Protein AF-A0A929DK02-F1 (afdb_monomer_lite)

Secondary structure (DSSP, 8-state):
-HHHHHHHHHHHHHHHHHH-GGG--HHHHHHHHHHHHIIIIII--SHHHHHHHHHHHHHHHHHH-GGG--HHHHHHHHHHHHHHHHHHHHHHHHHHHHHHTT-

pLDDT: mean 82.82, std 5.11, range [66.0, 90.38]

Foldseek 3Di:
DVLLVVLLVLLVVLLVCLVDVVCLALVNLLVSLVSQLCSLVPVDPDPLSVVSNVLSVVSNVCSVVVVNSHSVSSNVSSVSSNVSSVVVVVVVVVVVVVVVVVD

Radius of gyration: 14.78 Å; chains: 1; bounding box: 35×20×51 Å

Structure (mmCIF, N/CA/C/O backbone):
data_AF-A0A929DK02-F1
#
_entry.id   AF-A0A929DK02-F1
#
loop_
_atom_site.group_PDB
_atom_site.id
_atom_site.type_symbol
_atom_site.label_atom_id
_atom_site.label_alt_id
_atom_site.label_comp_id
_atom_site.label_asym_id
_atom_site.label_entity_id
_atom_site.label_seq_id
_atom_site.pdbx_PDB_ins_code
_atom_site.Cartn_x
_atom_site.Cartn_y
_atom_site.Cartn_z
_atom_site.occupancy
_atom_site.B_iso_or_equiv
_atom_site.auth_seq_id
_atom_site.auth_comp_id
_atom_site.auth_asym_id
_atom_site.auth_atom_id
_atom_site.pdbx_PDB_model_num
ATOM 1 N N . MET A 1 1 ? -6.542 -1.033 16.254 1.00 66.50 1 MET A N 1
ATOM 2 C CA . MET A 1 1 ? -5.360 -0.139 16.320 1.00 66.50 1 MET A CA 1
ATOM 3 C C . MET A 1 1 ? -4.216 -0.654 15.450 1.00 66.50 1 MET A C 1
ATOM 5 O O . MET A 1 1 ? -3.813 0.066 14.549 1.00 66.50 1 MET A O 1
ATOM 9 N N . TRP A 1 2 ? -3.767 -1.904 15.625 1.00 74.31 2 TRP A N 1
ATOM 10 C CA . TRP A 1 2 ? -2.680 -2.500 14.824 1.00 74.31 2 TRP A CA 1
ATOM 11 C C . TRP A 1 2 ? -2.914 -2.478 13.299 1.00 74.31 2 TRP A C 1
ATOM 13 O O . TRP A 1 2 ? -2.022 -2.116 12.542 1.00 74.31 2 TRP A O 1
ATOM 23 N N . GLN A 1 3 ? -4.140 -2.762 12.847 1.00 73.69 3 GLN A N 1
ATOM 24 C CA . GLN A 1 3 ? -4.518 -2.738 11.422 1.00 73.69 3 GLN A CA 1
ATOM 25 C C . GLN A 1 3 ? -4.334 -1.356 10.771 1.00 73.69 3 GLN A C 1
ATOM 27 O O . GLN A 1 3 ? -3.835 -1.255 9.656 1.00 73.69 3 GLN A O 1
ATOM 32 N N . GLY A 1 4 ? -4.700 -0.283 11.482 1.00 74.19 4 GLY A N 1
ATOM 33 C CA . GLY A 1 4 ? -4.489 1.087 11.006 1.00 74.19 4 GLY A CA 1
ATOM 34 C C . GLY A 1 4 ? -3.004 1.439 10.920 1.00 74.19 4 GLY A C 1
ATOM 35 O O . GLY A 1 4 ? -2.593 2.111 9.983 1.00 74.19 4 GLY A O 1
ATOM 36 N N . CYS A 1 5 ? -2.189 0.922 11.844 1.00 80.50 5 CYS A N 1
ATOM 37 C CA . CYS A 1 5 ? -0.737 1.098 11.823 1.00 80.50 5 CYS A CA 1
ATOM 38 C C . CYS A 1 5 ? -0.098 0.420 10.596 1.00 80.50 5 CYS A C 1
ATOM 40 O O . CYS A 1 5 ? 0.713 1.032 9.907 1.00 80.50 5 CYS A O 1
ATOM 42 N N . LEU A 1 6 ? -0.525 -0.808 10.269 1.00 81.62 6 LEU A N 1
ATOM 43 C CA . LEU A 1 6 ? -0.086 -1.517 9.058 1.00 81.62 6 LEU A CA 1
ATOM 44 C C . LEU A 1 6 ? -0.462 -0.765 7.775 1.00 81.62 6 LEU A C 1
ATOM 46 O O . LEU A 1 6 ? 0.345 -0.686 6.852 1.00 81.62 6 LEU A O 1
ATOM 50 N N . ASN A 1 7 ? -1.655 -0.172 7.725 1.00 81.62 7 ASN A N 1
ATOM 51 C CA . ASN A 1 7 ? -2.071 0.604 6.561 1.00 81.62 7 ASN A CA 1
ATOM 52 C C . ASN A 1 7 ? -1.315 1.936 6.431 1.00 81.62 7 ASN A C 1
ATOM 54 O O . ASN A 1 7 ? -0.992 2.336 5.315 1.00 81.62 7 ASN A O 1
ATOM 58 N N . ILE A 1 8 ? -0.968 2.595 7.544 1.00 81.38 8 ILE A N 1
ATOM 59 C CA . ILE A 1 8 ? -0.067 3.761 7.522 1.00 81.38 8 ILE A CA 1
ATOM 60 C C . ILE A 1 8 ? 1.310 3.356 6.999 1.00 81.38 8 ILE A C 1
ATOM 62 O O . ILE A 1 8 ? 1.866 4.056 6.159 1.00 81.38 8 ILE A O 1
ATOM 66 N N . LEU A 1 9 ? 1.847 2.221 7.454 1.00 86.88 9 LEU A N 1
ATOM 67 C CA . LEU A 1 9 ? 3.136 1.721 6.981 1.00 86.88 9 LEU A CA 1
ATOM 68 C C . LEU A 1 9 ? 3.111 1.445 5.469 1.00 86.88 9 LEU A C 1
ATOM 70 O O . LEU A 1 9 ? 4.035 1.841 4.763 1.00 86.88 9 LEU A O 1
ATOM 74 N N . LEU A 1 10 ? 2.035 0.837 4.962 1.00 85.88 10 LEU A N 1
ATOM 75 C CA . LEU A 1 10 ? 1.808 0.636 3.526 1.00 85.88 10 LEU A CA 1
ATOM 76 C C . LEU A 1 10 ? 1.715 1.957 2.750 1.00 85.88 10 LEU A C 1
ATOM 78 O O . LEU A 1 10 ? 2.338 2.100 1.698 1.00 85.88 10 LEU A O 1
ATOM 82 N N . GLY A 1 11 ? 0.961 2.930 3.265 1.00 81.44 11 GLY A N 1
ATOM 83 C CA . GLY A 1 11 ? 0.849 4.257 2.658 1.00 81.44 11 GLY A CA 1
ATOM 84 C C . GLY A 1 11 ? 2.199 4.973 2.595 1.00 81.44 11 GLY A C 1
ATOM 85 O O . GLY A 1 11 ? 2.576 5.497 1.547 1.00 81.44 11 GLY A O 1
ATOM 86 N N . LEU A 1 12 ? 2.973 4.913 3.680 1.00 86.31 12 LEU A N 1
ATOM 87 C CA . LEU A 1 12 ? 4.320 5.472 3.749 1.00 86.31 12 LEU A CA 1
ATOM 88 C C . LEU A 1 12 ? 5.280 4.769 2.781 1.00 86.31 12 LEU A C 1
ATOM 90 O O . LEU A 1 12 ? 6.064 5.430 2.103 1.00 86.31 12 LEU A O 1
ATOM 94 N N . TRP A 1 13 ? 5.186 3.445 2.658 1.00 86.31 13 TRP A N 1
ATOM 95 C CA . TRP A 1 13 ? 5.979 2.675 1.702 1.00 86.31 13 TRP A CA 1
ATOM 96 C C . TRP A 1 13 ? 5.712 3.092 0.252 1.00 86.31 13 TRP A C 1
ATOM 98 O O . TRP A 1 13 ? 6.647 3.227 -0.539 1.00 86.31 13 TRP A O 1
ATOM 108 N N . LEU A 1 14 ? 4.450 3.350 -0.100 1.00 82.00 14 LEU A N 1
ATOM 109 C CA . LEU A 1 14 ? 4.081 3.853 -1.425 1.00 82.00 14 LEU A CA 1
ATOM 110 C C . LEU A 1 14 ? 4.615 5.266 -1.681 1.00 82.00 14 LEU A C 1
ATOM 112 O O . LEU A 1 14 ? 5.090 5.539 -2.781 1.00 82.00 14 LEU A O 1
ATOM 116 N N . ILE A 1 15 ? 4.612 6.137 -0.668 1.00 83.88 15 ILE A N 1
ATOM 117 C CA . ILE A 1 15 ? 5.215 7.475 -0.763 1.00 83.88 15 ILE A CA 1
ATOM 118 C C . ILE A 1 15 ? 6.724 7.365 -1.020 1.00 83.88 15 ILE A C 1
ATOM 120 O O . ILE A 1 15 ? 7.240 7.992 -1.945 1.00 83.88 15 ILE A O 1
ATOM 124 N N . ILE A 1 16 ? 7.425 6.523 -0.254 1.00 85.00 16 ILE A N 1
ATOM 125 C CA . ILE A 1 16 ? 8.865 6.277 -0.425 1.00 85.00 16 ILE A CA 1
ATOM 126 C C . ILE A 1 16 ? 9.153 5.682 -1.811 1.00 85.00 16 ILE A C 1
ATOM 128 O O . ILE A 1 16 ? 10.074 6.128 -2.491 1.00 85.00 16 ILE A O 1
ATOM 132 N N . SER A 1 17 ? 8.335 4.732 -2.269 1.00 81.38 17 SER A N 1
ATOM 133 C CA . SER A 1 17 ? 8.467 4.128 -3.602 1.00 81.38 17 SER A CA 1
ATOM 134 C C . SER A 1 17 ? 8.159 5.119 -4.735 1.00 81.38 17 SER A C 1
ATOM 136 O O . SER A 1 17 ? 8.692 4.994 -5.833 1.00 81.38 17 SER A O 1
ATOM 138 N N . GLY A 1 18 ? 7.322 6.129 -4.485 1.00 76.94 18 GLY A N 1
ATOM 139 C CA . GLY A 1 18 ? 7.099 7.240 -5.409 1.00 76.94 18 GLY A CA 1
ATOM 140 C C . GLY A 1 18 ? 8.321 8.153 -5.536 1.00 76.94 18 GLY A C 1
ATOM 141 O O . GLY A 1 18 ? 8.659 8.561 -6.646 1.00 76.94 18 GLY A O 1
ATOM 142 N N . LEU A 1 19 ? 9.002 8.433 -4.419 1.00 82.06 19 LEU A N 1
ATOM 143 C CA . LEU A 1 19 ? 10.190 9.295 -4.360 1.00 82.06 19 LEU A CA 1
ATOM 144 C C . LEU A 1 19 ? 11.460 8.612 -4.886 1.00 82.06 19 LEU A C 1
ATOM 146 O O . LEU A 1 19 ? 12.300 9.272 -5.494 1.00 82.06 19 LEU A O 1
ATOM 150 N N . ILE A 1 20 ? 11.607 7.305 -4.662 1.00 85.12 20 ILE A N 1
ATOM 151 C CA . ILE A 1 20 ? 12.785 6.539 -5.075 1.00 85.12 20 ILE A CA 1
ATOM 152 C C . ILE A 1 20 ? 12.445 5.708 -6.314 1.00 85.12 20 ILE A C 1
ATOM 154 O O . ILE A 1 20 ? 11.849 4.637 -6.222 1.00 85.12 20 ILE A O 1
ATOM 158 N N . THR A 1 21 ? 12.889 6.163 -7.486 1.00 75.56 21 THR A N 1
ATOM 159 C CA . THR A 1 21 ? 12.648 5.490 -8.778 1.00 75.56 21 THR A CA 1
ATOM 160 C C . THR A 1 21 ? 13.219 4.073 -8.848 1.00 75.56 21 THR A C 1
ATOM 162 O O . THR A 1 21 ? 12.631 3.211 -9.493 1.00 75.56 21 THR A O 1
ATOM 165 N N . ALA A 1 22 ? 14.299 3.777 -8.118 1.00 78.12 22 ALA A N 1
ATOM 166 C CA . ALA A 1 22 ? 14.842 2.419 -8.014 1.00 78.12 22 ALA A CA 1
ATOM 167 C C . ALA A 1 22 ? 13.859 1.413 -7.375 1.00 78.12 22 ALA A C 1
ATOM 169 O O . ALA A 1 22 ? 13.972 0.212 -7.609 1.00 78.12 22 ALA A O 1
ATOM 170 N N . LEU A 1 23 ? 12.879 1.887 -6.594 1.00 76.06 23 LEU A N 1
ATOM 171 C CA . LEU A 1 23 ? 11.838 1.055 -5.983 1.00 76.06 23 LEU A CA 1
ATOM 172 C C . LEU A 1 23 ? 10.584 0.929 -6.863 1.00 76.06 23 LEU A C 1
ATOM 174 O O . LEU A 1 23 ? 9.675 0.173 -6.523 1.00 76.06 23 LEU A O 1
ATOM 178 N N . GLN A 1 24 ? 10.527 1.593 -8.020 1.00 80.19 24 GLN A N 1
ATOM 179 C CA . GLN A 1 24 ? 9.386 1.552 -8.946 1.00 80.19 24 GLN A CA 1
ATOM 180 C C . GLN A 1 24 ? 9.339 0.273 -9.802 1.00 80.19 24 GLN A C 1
ATOM 182 O O . GLN A 1 24 ? 8.726 0.233 -10.866 1.00 80.19 24 GLN A O 1
ATOM 187 N N . GLY A 1 25 ? 9.978 -0.801 -9.338 1.00 81.81 25 GLY A N 1
ATOM 188 C CA . GLY A 1 25 ? 9.963 -2.086 -10.019 1.00 81.81 25 GLY A CA 1
ATOM 189 C C . GLY A 1 25 ? 8.552 -2.695 -10.052 1.00 81.81 25 GLY A C 1
ATOM 190 O O . GLY A 1 25 ? 7.876 -2.707 -9.019 1.00 81.81 25 GLY A O 1
ATOM 191 N N . PRO A 1 26 ? 8.113 -3.272 -11.187 1.00 83.19 26 PRO A N 1
ATOM 192 C CA . PRO A 1 26 ? 6.787 -3.880 -11.307 1.00 83.19 26 PRO A CA 1
ATOM 193 C C . PRO A 1 26 ? 6.545 -4.974 -10.258 1.00 83.19 26 PRO A C 1
ATOM 195 O O . PRO A 1 26 ? 5.488 -5.009 -9.635 1.00 83.19 26 PRO A O 1
ATOM 198 N N . ALA A 1 27 ? 7.561 -5.789 -9.954 1.00 85.38 27 ALA A N 1
ATOM 199 C CA . ALA A 1 27 ? 7.485 -6.798 -8.895 1.00 85.38 27 ALA A CA 1
ATOM 200 C C . ALA A 1 27 ? 7.209 -6.197 -7.501 1.00 85.38 27 ALA A C 1
ATOM 202 O O . ALA A 1 27 ? 6.406 -6.746 -6.749 1.00 85.38 27 ALA A O 1
ATOM 203 N N . ASN A 1 28 ? 7.820 -5.052 -7.168 1.00 87.06 28 ASN A N 1
ATOM 204 C CA . ASN A 1 28 ? 7.579 -4.369 -5.892 1.00 87.06 28 ASN A CA 1
ATOM 205 C C . ASN A 1 28 ? 6.124 -3.887 -5.805 1.00 87.06 28 ASN A C 1
ATOM 207 O O . ASN A 1 28 ? 5.448 -4.116 -4.807 1.00 87.06 28 ASN A O 1
ATOM 211 N N . MET A 1 29 ? 5.609 -3.299 -6.886 1.00 85.38 29 MET A N 1
ATOM 212 C CA . MET A 1 29 ? 4.229 -2.810 -6.938 1.00 85.38 29 MET A CA 1
ATOM 213 C C . MET A 1 29 ? 3.204 -3.938 -6.833 1.00 85.38 29 MET A C 1
ATOM 215 O O . MET A 1 29 ? 2.217 -3.793 -6.116 1.00 85.38 29 MET A O 1
ATOM 219 N N . VAL A 1 30 ? 3.456 -5.092 -7.457 1.00 87.19 30 VAL A N 1
ATOM 220 C CA . VAL A 1 30 ? 2.587 -6.267 -7.299 1.00 87.19 30 VAL A CA 1
ATOM 221 C C . VAL A 1 30 ? 2.553 -6.726 -5.840 1.00 87.19 30 VAL A C 1
ATOM 223 O O . VAL A 1 30 ? 1.468 -6.907 -5.292 1.00 87.19 30 VAL A O 1
ATOM 226 N N . ILE A 1 31 ? 3.708 -6.858 -5.178 1.00 89.38 31 ILE A N 1
ATOM 227 C CA . ILE A 1 31 ? 3.778 -7.293 -3.772 1.00 89.38 31 ILE A CA 1
ATOM 228 C C . ILE A 1 31 ? 3.020 -6.319 -2.863 1.00 89.38 31 ILE A C 1
ATOM 230 O O . ILE A 1 31 ? 2.183 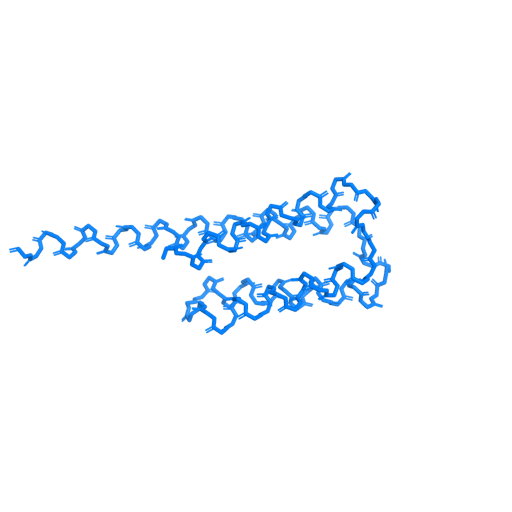-6.735 -2.060 1.00 89.38 31 ILE A O 1
ATOM 234 N N . VAL A 1 32 ? 3.272 -5.018 -3.013 1.00 88.31 32 VAL A N 1
ATOM 235 C CA . VAL A 1 32 ? 2.616 -3.970 -2.218 1.00 88.31 32 VAL A CA 1
ATOM 236 C C . VAL A 1 32 ? 1.109 -3.940 -2.481 1.00 88.31 32 VAL A C 1
ATOM 238 O O . VAL A 1 32 ? 0.328 -3.829 -1.536 1.00 88.31 32 VAL A O 1
ATOM 241 N N . GLY A 1 33 ? 0.690 -4.101 -3.739 1.00 86.19 33 GLY A N 1
ATOM 242 C CA . GLY A 1 33 ? -0.716 -4.191 -4.127 1.00 86.19 33 GLY A CA 1
ATOM 243 C C . GLY A 1 33 ? -1.424 -5.374 -3.467 1.00 86.19 33 GLY A C 1
ATOM 244 O O . GLY A 1 33 ? -2.466 -5.189 -2.843 1.00 86.19 33 GLY A O 1
ATOM 245 N N . VAL A 1 34 ? -0.830 -6.574 -3.506 1.00 89.38 34 VAL A N 1
ATOM 246 C CA . VAL A 1 34 ? -1.383 -7.767 -2.836 1.00 89.38 34 VAL A CA 1
ATOM 247 C C . VAL A 1 34 ? -1.506 -7.548 -1.326 1.00 89.38 34 VAL A C 1
ATOM 249 O O . VAL A 1 34 ? -2.549 -7.854 -0.747 1.00 89.38 34 VAL A O 1
ATOM 252 N N . LEU A 1 35 ? -0.477 -6.986 -0.684 1.00 88.06 35 LEU A N 1
ATOM 253 C CA . LEU A 1 35 ? -0.505 -6.693 0.752 1.00 88.06 35 LEU A CA 1
ATOM 254 C C . LEU A 1 35 ? -1.614 -5.696 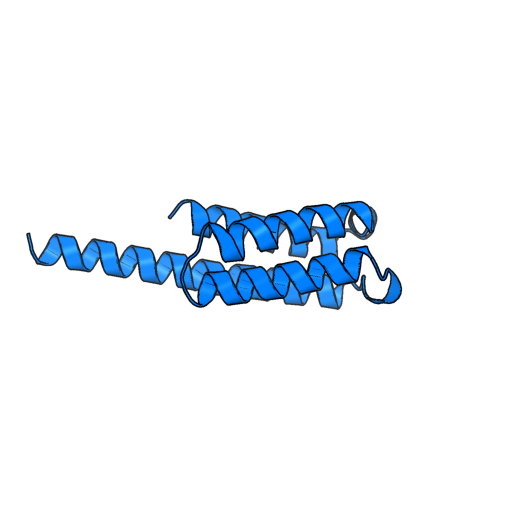1.110 1.00 88.06 35 LEU A C 1
ATOM 256 O O . LEU A 1 35 ? -2.347 -5.913 2.076 1.00 88.06 35 LEU A O 1
ATOM 260 N N . ALA A 1 36 ? -1.778 -4.637 0.317 1.00 86.44 36 ALA A N 1
ATOM 261 C CA . ALA A 1 36 ? -2.824 -3.640 0.519 1.00 86.44 36 ALA A CA 1
ATOM 262 C C . ALA A 1 36 ? -4.234 -4.221 0.324 1.00 86.44 36 ALA A C 1
ATOM 264 O O . ALA A 1 36 ? -5.127 -3.922 1.114 1.00 86.44 36 ALA A O 1
ATOM 265 N N . ILE A 1 37 ? -4.434 -5.102 -0.662 1.00 87.94 37 ILE A N 1
ATOM 266 C CA . ILE A 1 37 ? -5.697 -5.834 -0.862 1.00 87.94 37 ILE A CA 1
ATOM 267 C C . ILE A 1 37 ? -5.995 -6.713 0.352 1.00 87.94 37 ILE A C 1
ATOM 269 O O . ILE A 1 37 ? -7.106 -6.679 0.886 1.00 87.94 37 ILE A O 1
ATOM 273 N N . PHE A 1 38 ? -5.004 -7.486 0.800 1.00 87.25 38 PHE A N 1
ATOM 274 C CA . PHE A 1 38 ? -5.174 -8.415 1.910 1.00 87.25 38 PHE A CA 1
ATOM 275 C C . PHE A 1 38 ? -5.521 -7.670 3.203 1.00 87.25 38 PHE A C 1
ATOM 277 O O . PHE A 1 38 ? -6.502 -7.993 3.870 1.00 87.25 38 PHE A O 1
ATOM 284 N N . ILE A 1 39 ? -4.780 -6.612 3.534 1.00 84.06 39 ILE A N 1
ATOM 285 C CA . ILE 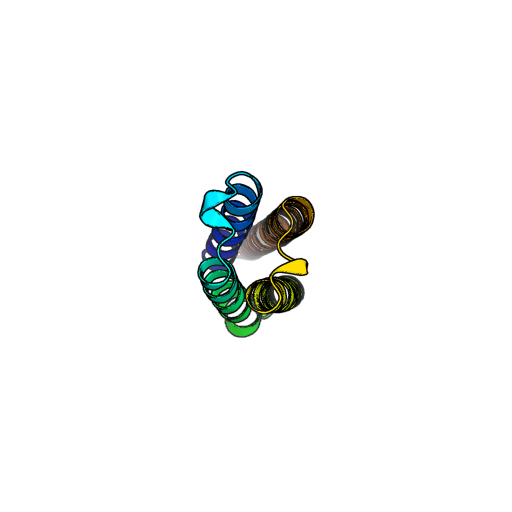A 1 39 ? -5.021 -5.849 4.763 1.00 84.06 39 ILE A CA 1
ATOM 286 C C . ILE A 1 39 ? -6.299 -5.001 4.652 1.00 84.06 39 ILE A C 1
ATOM 288 O O . ILE A 1 39 ? -7.081 -4.939 5.603 1.00 84.06 39 ILE A O 1
ATOM 292 N N . GLY A 1 40 ? -6.554 -4.398 3.491 1.00 82.56 40 GLY A N 1
ATOM 293 C CA . GLY A 1 40 ? -7.739 -3.584 3.235 1.00 82.56 40 GLY A CA 1
ATOM 294 C C . GLY A 1 40 ? -9.034 -4.386 3.344 1.00 82.56 40 GLY A C 1
ATOM 295 O O . GLY A 1 40 ? -9.860 -4.096 4.208 1.00 82.56 40 GLY A O 1
ATOM 296 N N . PHE A 1 41 ? -9.201 -5.424 2.519 1.00 83.25 41 PHE A N 1
ATOM 297 C CA . PHE A 1 41 ? -10.456 -6.180 2.466 1.00 83.25 41 PHE A CA 1
ATOM 298 C C . PHE A 1 41 ? -10.626 -7.185 3.606 1.00 83.25 41 PHE A C 1
ATOM 300 O O . PHE A 1 41 ? -11.735 -7.324 4.124 1.00 83.25 41 PHE A O 1
ATOM 307 N N . PHE A 1 42 ? -9.566 -7.903 3.998 1.00 77.38 42 PHE A N 1
ATOM 308 C CA . PHE A 1 42 ? -9.714 -9.009 4.951 1.00 77.38 42 PHE A CA 1
ATOM 309 C C . PHE A 1 42 ? -9.560 -8.574 6.407 1.00 77.38 42 PHE A C 1
ATOM 311 O O . PHE A 1 42 ? -10.257 -9.113 7.266 1.00 77.38 42 PHE A O 1
ATOM 318 N N . LEU A 1 43 ? -8.696 -7.598 6.711 1.00 74.81 43 LEU A N 1
ATOM 319 C CA . LEU A 1 43 ? -8.497 -7.159 8.097 1.00 74.81 43 LEU A CA 1
ATOM 320 C C . LEU A 1 43 ? -9.430 -6.010 8.501 1.00 74.81 43 LEU A C 1
ATOM 322 O O . LEU A 1 43 ? -9.883 -5.978 9.647 1.00 74.81 43 LEU A O 1
ATOM 326 N N . VAL A 1 44 ? -9.744 -5.075 7.600 1.00 71.88 44 VAL A N 1
ATOM 327 C CA . VAL A 1 44 ? -10.540 -3.884 7.934 1.00 71.88 44 VAL A CA 1
ATOM 328 C C . VAL A 1 44 ? -11.942 -3.979 7.324 1.00 71.88 44 VAL A C 1
ATOM 330 O O . VAL A 1 44 ? -12.205 -3.523 6.221 1.00 71.88 44 VAL A O 1
ATOM 333 N N . ARG A 1 45 ? -12.909 -4.501 8.086 1.00 66.00 45 ARG A N 1
ATOM 334 C CA . ARG A 1 45 ? -14.326 -4.637 7.667 1.00 66.00 45 ARG A CA 1
ATOM 335 C C . ARG A 1 45 ? -15.138 -3.325 7.637 1.00 66.00 45 ARG A C 1
ATOM 337 O O . ARG A 1 45 ? -16.363 -3.346 7.715 1.00 66.00 45 ARG A O 1
ATOM 344 N N . LYS A 1 46 ? -14.475 -2.172 7.558 1.00 81.56 46 LYS A N 1
ATOM 345 C CA . LYS A 1 46 ? -15.107 -0.844 7.473 1.00 81.56 46 LYS A CA 1
ATOM 346 C C . LYS A 1 46 ? -14.946 -0.269 6.069 1.00 81.56 46 LYS A C 1
ATOM 348 O O . LYS A 1 46 ? -14.111 -0.738 5.301 1.00 81.56 46 LYS A O 1
ATOM 353 N N . TRP A 1 47 ? -15.683 0.801 5.768 1.00 83.25 47 TRP A N 1
ATOM 354 C CA . TRP A 1 47 ? -15.555 1.530 4.498 1.00 83.25 47 TRP A CA 1
ATOM 355 C C . TRP A 1 47 ? -14.104 1.968 4.212 1.00 83.25 47 TRP A C 1
ATOM 357 O O . TRP A 1 47 ? -13.663 1.935 3.067 1.00 83.25 47 TRP A O 1
ATOM 36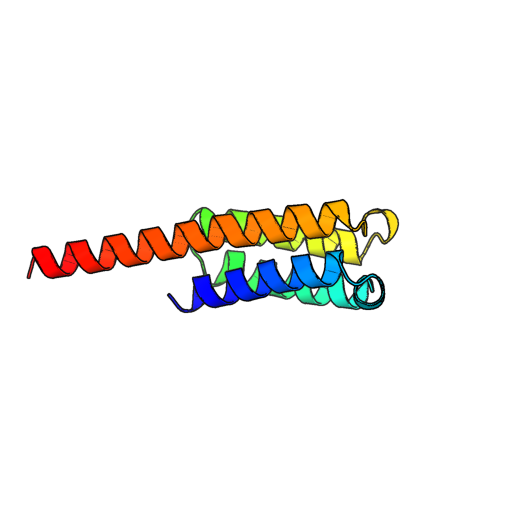7 N N . GLU A 1 48 ? -13.338 2.283 5.263 1.00 83.88 48 GLU A N 1
ATOM 368 C CA . GLU A 1 48 ? -11.909 2.622 5.197 1.00 83.88 48 GLU A CA 1
ATOM 369 C C . GLU A 1 48 ? -11.076 1.472 4.612 1.00 83.88 48 GLU A C 1
ATOM 371 O O . GLU A 1 48 ? -10.197 1.690 3.784 1.00 83.88 48 GLU A O 1
ATOM 376 N N . GLY A 1 49 ? -11.370 0.233 5.014 1.00 83.50 49 GLY A N 1
ATOM 377 C CA . GLY A 1 49 ? -10.684 -0.958 4.518 1.00 83.50 49 GLY A CA 1
ATOM 378 C C . GLY A 1 49 ? -11.028 -1.275 3.073 1.00 83.50 49 GLY A C 1
ATOM 379 O O . GLY A 1 49 ? -10.139 -1.594 2.291 1.00 83.50 49 GLY A O 1
ATOM 380 N N . VAL A 1 50 ? -12.296 -1.094 2.694 1.00 86.81 50 VAL A N 1
ATOM 381 C CA . VAL A 1 50 ? -12.746 -1.236 1.302 1.00 86.81 50 VAL A CA 1
ATOM 382 C C . VAL A 1 50 ? -12.026 -0.227 0.405 1.00 86.81 50 VAL A C 1
ATOM 384 O O . VAL A 1 50 ? -11.512 -0.610 -0.641 1.00 86.81 50 VAL A O 1
ATOM 387 N N . ALA A 1 51 ? -11.913 1.037 0.826 1.00 86.44 51 ALA A N 1
ATOM 388 C CA . ALA A 1 51 ? -11.187 2.057 0.069 1.00 86.44 51 ALA A CA 1
ATOM 389 C C . ALA A 1 51 ? -9.694 1.713 -0.089 1.00 86.44 51 ALA A C 1
ATOM 391 O O . ALA A 1 51 ? -9.154 1.805 -1.190 1.00 86.44 51 ALA A O 1
ATOM 392 N N . ILE A 1 52 ? -9.039 1.249 0.981 1.00 86.88 52 ILE A N 1
ATOM 393 C CA . ILE A 1 52 ? -7.635 0.808 0.937 1.00 86.88 52 ILE A CA 1
ATOM 394 C C . ILE A 1 52 ? -7.474 -0.431 0.048 1.00 86.88 52 ILE A C 1
ATOM 396 O O . ILE A 1 52 ? -6.522 -0.506 -0.722 1.00 86.88 52 ILE A O 1
ATOM 400 N N . GLY A 1 53 ? -8.417 -1.371 0.099 1.00 86.06 53 GLY A N 1
ATOM 401 C CA . GLY A 1 53 ? -8.431 -2.554 -0.755 1.00 86.06 53 GLY A CA 1
ATOM 402 C C . GLY A 1 53 ? -8.558 -2.200 -2.238 1.00 86.06 53 GLY A C 1
ATOM 403 O O . GLY A 1 53 ? -7.797 -2.717 -3.051 1.00 86.06 53 GLY A O 1
ATOM 404 N N . ILE A 1 54 ? -9.449 -1.265 -2.591 1.00 90.38 54 ILE A N 1
ATOM 405 C CA . ILE A 1 54 ? -9.594 -0.752 -3.965 1.00 90.38 54 ILE A CA 1
ATOM 406 C C . ILE A 1 54 ? -8.298 -0.073 -4.432 1.00 90.38 54 ILE A C 1
ATOM 408 O O . ILE A 1 54 ? -7.835 -0.330 -5.542 1.00 90.38 54 ILE A O 1
ATOM 412 N N . LEU A 1 55 ? -7.669 0.742 -3.580 1.00 88.81 55 LEU A N 1
ATOM 413 C CA . LEU A 1 55 ? -6.371 1.352 -3.888 1.00 88.81 55 LEU A CA 1
ATOM 414 C C . LEU A 1 55 ? -5.253 0.303 -4.003 1.00 88.81 55 LEU A C 1
ATOM 416 O O . LEU A 1 55 ? -4.355 0.454 -4.825 1.00 88.81 55 LEU A O 1
ATOM 420 N N . GLY A 1 56 ? -5.330 -0.794 -3.250 1.00 87.75 56 GLY A N 1
ATOM 421 C CA . GLY A 1 56 ? -4.446 -1.948 -3.402 1.00 87.75 56 GLY A CA 1
ATOM 422 C C . GLY A 1 56 ? -4.600 -2.638 -4.759 1.00 87.75 56 GLY A C 1
ATOM 423 O O . GLY A 1 56 ? -3.596 -2.946 -5.398 1.00 87.75 56 GLY A O 1
ATOM 424 N N . ILE A 1 57 ? -5.837 -2.812 -5.244 1.00 90.19 57 ILE A N 1
ATOM 425 C CA . ILE A 1 57 ? -6.113 -3.313 -6.604 1.00 90.19 57 ILE A CA 1
ATOM 426 C C . ILE A 1 57 ? -5.512 -2.368 -7.645 1.00 90.19 57 ILE A C 1
ATOM 428 O O . ILE A 1 57 ? -4.871 -2.825 -8.588 1.00 90.19 57 ILE A O 1
ATOM 432 N N . TRP A 1 58 ? -5.662 -1.058 -7.460 1.00 89.31 58 TRP A N 1
ATOM 433 C CA . TRP A 1 58 ? -5.058 -0.070 -8.351 1.00 89.31 58 TRP A CA 1
ATOM 434 C C . TRP A 1 58 ? -3.527 -0.195 -8.412 1.00 89.31 58 TRP A C 1
ATOM 436 O O . TRP A 1 58 ? -2.957 -0.287 -9.497 1.00 89.31 58 TRP A O 1
ATOM 446 N N . VAL A 1 59 ? -2.855 -0.283 -7.260 1.00 86.88 59 VAL A N 1
ATOM 447 C CA . VAL A 1 59 ? -1.394 -0.479 -7.187 1.00 86.88 59 VAL A CA 1
ATOM 448 C C . VAL A 1 59 ? -0.969 -1.796 -7.839 1.00 86.88 59 VAL A C 1
ATOM 450 O O . VAL A 1 59 ? 0.042 -1.841 -8.541 1.00 86.88 59 VAL A O 1
ATOM 453 N N . LEU A 1 60 ? -1.758 -2.856 -7.663 1.00 88.94 60 LEU A N 1
ATOM 454 C CA . LEU A 1 60 ? -1.515 -4.144 -8.299 1.00 88.94 60 LEU A CA 1
ATOM 455 C C . LEU A 1 60 ? -1.565 -4.028 -9.830 1.00 88.94 60 LEU A C 1
ATOM 457 O O . LEU A 1 60 ? -0.661 -4.512 -10.506 1.00 88.94 60 LEU A O 1
ATOM 461 N N . ILE A 1 61 ? -2.571 -3.334 -10.373 1.00 88.00 61 ILE A N 1
ATOM 462 C CA . ILE A 1 61 ? -2.698 -3.071 -11.816 1.00 88.00 61 ILE A CA 1
ATOM 463 C C . ILE A 1 61 ? -1.487 -2.282 -12.332 1.00 88.00 61 ILE A C 1
ATOM 465 O O . ILE A 1 61 ? -0.938 -2.634 -13.376 1.00 88.00 61 ILE A O 1
ATOM 469 N N . CYS A 1 62 ? -1.013 -1.278 -11.586 1.00 84.81 62 CYS A N 1
ATOM 470 C CA . CYS A 1 62 ? 0.215 -0.552 -11.926 1.00 84.81 62 CYS A CA 1
ATOM 471 C C . CYS A 1 62 ? 1.439 -1.479 -11.993 1.00 84.81 62 CYS A C 1
ATOM 473 O O . CYS A 1 62 ? 2.306 -1.287 -12.837 1.00 84.81 62 CYS A O 1
ATOM 475 N N . GLY A 1 63 ? 1.510 -2.509 -11.147 1.00 83.12 63 GLY A N 1
ATOM 476 C CA . GLY A 1 63 ? 2.581 -3.506 -11.194 1.00 83.12 63 GLY A CA 1
ATOM 477 C C . GLY A 1 63 ? 2.573 -4.383 -12.450 1.00 83.12 63 GLY A C 1
ATOM 478 O O . GLY A 1 63 ? 3.637 -4.806 -12.897 1.00 83.12 63 GLY A O 1
ATOM 479 N N . PHE A 1 64 ? 1.407 -4.624 -13.054 1.00 85.62 64 PHE A N 1
ATOM 480 C CA . PHE A 1 64 ? 1.291 -5.372 -14.314 1.00 85.62 64 PHE A CA 1
ATOM 481 C C . PHE A 1 64 ? 1.458 -4.491 -15.552 1.00 85.62 64 PHE A C 1
ATOM 483 O O . PHE A 1 64 ? 1.981 -4.944 -16.569 1.00 85.62 64 PHE A O 1
ATOM 490 N N . ILE A 1 65 ? 1.026 -3.233 -15.474 1.00 86.31 65 ILE A N 1
ATOM 491 C CA . ILE A 1 65 ? 1.092 -2.279 -16.577 1.00 86.31 65 ILE A CA 1
ATOM 492 C C . ILE A 1 65 ? 2.083 -1.178 -16.201 1.00 86.31 65 ILE A C 1
ATOM 494 O O . ILE A 1 65 ? 1.730 -0.162 -15.599 1.00 86.31 65 ILE A O 1
ATOM 498 N N . THR A 1 66 ? 3.338 -1.364 -16.609 1.00 75.81 66 THR A N 1
ATOM 499 C CA . THR A 1 66 ? 4.453 -0.463 -16.277 1.00 75.81 66 THR A CA 1
ATOM 500 C C . THR A 1 66 ? 4.245 0.977 -16.749 1.00 75.81 66 THR A C 1
ATOM 502 O O . THR A 1 66 ? 4.766 1.898 -16.128 1.00 75.81 66 THR A O 1
ATOM 505 N N . GLY A 1 67 ? 3.419 1.200 -17.780 1.00 76.75 67 GLY A N 1
ATOM 506 C CA . GLY A 1 67 ? 3.033 2.537 -18.247 1.00 76.75 67 GLY A CA 1
ATOM 507 C C . GLY A 1 67 ? 2.253 3.375 -17.223 1.00 76.75 67 GLY A C 1
ATOM 508 O O . GLY A 1 67 ? 2.195 4.594 -17.358 1.00 76.75 67 GLY A O 1
ATOM 509 N N . PHE A 1 68 ? 1.689 2.755 -16.179 1.00 76.12 68 PHE A N 1
ATOM 510 C CA . PHE A 1 68 ? 1.003 3.460 -15.090 1.00 76.12 68 PHE A CA 1
ATOM 511 C C . PHE A 1 68 ? 1.874 3.679 -13.847 1.00 76.12 68 PHE A C 1
ATOM 513 O O . PHE A 1 68 ? 1.443 4.380 -12.924 1.00 76.12 68 PHE A O 1
ATOM 520 N N . ILE A 1 69 ? 3.101 3.142 -13.819 1.00 80.88 69 ILE A N 1
ATOM 521 C CA . ILE A 1 69 ? 4.063 3.362 -12.734 1.00 80.88 69 ILE A CA 1
ATOM 522 C C . ILE A 1 69 ? 4.677 4.753 -12.901 1.00 80.88 69 ILE A C 1
ATOM 524 O O . ILE A 1 69 ? 5.769 4.933 -13.430 1.00 80.88 69 ILE A O 1
ATOM 528 N N . THR A 1 70 ? 3.937 5.764 -12.462 1.00 82.56 70 THR A N 1
ATOM 529 C CA . THR A 1 70 ? 4.414 7.145 -12.409 1.00 82.56 70 THR A CA 1
ATOM 530 C C . THR A 1 70 ? 4.554 7.583 -10.958 1.00 82.56 70 THR A C 1
ATOM 532 O O . THR A 1 70 ? 3.738 7.229 -10.103 1.00 82.56 70 THR A O 1
ATOM 535 N N . THR A 1 71 ? 5.574 8.395 -10.673 1.00 83.94 71 THR A N 1
ATOM 536 C CA . THR A 1 71 ? 5.811 8.968 -9.337 1.00 83.94 71 THR A CA 1
ATOM 537 C C . THR A 1 71 ? 4.556 9.626 -8.759 1.00 83.94 71 THR A C 1
ATOM 539 O O . THR A 1 71 ? 4.240 9.425 -7.588 1.00 83.94 71 THR A O 1
ATOM 542 N N . HIS A 1 72 ? 3.796 10.345 -9.588 1.00 83.19 72 HIS A N 1
ATOM 543 C CA . HIS A 1 72 ? 2.554 11.004 -9.182 1.00 83.19 72 HIS A CA 1
ATOM 544 C C . HIS A 1 72 ? 1.485 10.002 -8.731 1.00 83.19 72 HIS A C 1
ATOM 546 O O . HIS A 1 72 ? 0.912 10.178 -7.658 1.00 83.19 72 HIS A O 1
ATOM 552 N N . ASN A 1 73 ? 1.258 8.925 -9.491 1.00 85.75 73 ASN A N 1
ATOM 553 C CA . ASN A 1 73 ? 0.267 7.904 -9.138 1.00 85.75 73 ASN A CA 1
ATOM 554 C C . ASN A 1 73 ? 0.592 7.250 -7.792 1.00 85.75 73 ASN A C 1
ATOM 556 O O . ASN A 1 73 ? -0.297 7.063 -6.960 1.00 85.75 73 ASN A O 1
ATOM 560 N N . LEU A 1 74 ? 1.867 6.935 -7.561 1.00 82.69 74 LEU A N 1
ATOM 561 C CA . LEU A 1 74 ? 2.326 6.297 -6.328 1.00 82.69 74 LEU A CA 1
ATOM 562 C C . LEU A 1 74 ? 2.218 7.233 -5.123 1.00 82.69 74 LEU A C 1
ATOM 564 O O . LEU A 1 74 ? 1.705 6.829 -4.081 1.00 82.69 74 LEU A O 1
ATOM 568 N N . LEU A 1 75 ? 2.628 8.495 -5.283 1.00 85.31 75 LEU A N 1
ATOM 569 C CA . LEU A 1 75 ? 2.518 9.510 -4.238 1.00 85.31 75 LEU A CA 1
ATOM 570 C C . LEU A 1 75 ? 1.062 9.769 -3.855 1.00 85.31 75 LEU A C 1
ATOM 572 O O . LEU A 1 75 ? 0.728 9.707 -2.675 1.00 85.31 75 LEU A O 1
ATOM 576 N N . VAL A 1 76 ? 0.186 10.007 -4.835 1.00 88.94 76 VAL A N 1
ATOM 577 C CA . VAL A 1 76 ? -1.240 10.254 -4.580 1.00 88.94 76 VAL A CA 1
ATOM 578 C C . VAL A 1 76 ? -1.863 9.051 -3.876 1.00 88.94 76 VAL A C 1
ATOM 580 O O . VAL A 1 76 ? -2.516 9.214 -2.847 1.00 88.94 76 VAL A O 1
ATOM 583 N N . THR A 1 77 ? -1.600 7.837 -4.364 1.00 87.38 77 THR A N 1
ATOM 584 C CA . THR A 1 77 ? -2.144 6.616 -3.755 1.00 87.38 77 THR A CA 1
ATOM 585 C C . THR A 1 77 ? -1.637 6.423 -2.323 1.00 87.38 77 THR A C 1
ATOM 587 O O . THR A 1 77 ? -2.429 6.152 -1.421 1.00 87.38 77 THR A O 1
ATOM 590 N N . GLY A 1 78 ? -0.340 6.632 -2.077 1.00 85.19 78 GLY A N 1
ATOM 591 C CA . GLY A 1 78 ? 0.253 6.527 -0.742 1.00 85.19 78 GLY A CA 1
ATOM 592 C C . GLY A 1 78 ? -0.268 7.580 0.243 1.00 85.19 78 GLY A C 1
ATOM 593 O O . GLY A 1 78 ? -0.561 7.254 1.398 1.00 85.19 78 GLY A O 1
ATOM 594 N N . ILE A 1 79 ? -0.463 8.823 -0.208 1.00 88.81 79 ILE A N 1
ATOM 595 C CA . ILE A 1 79 ? -1.044 9.903 0.605 1.00 88.81 79 ILE A CA 1
ATOM 596 C C . ILE A 1 79 ? -2.492 9.571 0.975 1.00 88.81 79 ILE A C 1
ATOM 598 O O . ILE A 1 79 ? -2.858 9.646 2.148 1.00 88.81 79 ILE A O 1
ATOM 602 N N . VAL A 1 80 ? -3.307 9.153 0.004 1.00 89.44 80 VAL A N 1
ATOM 603 C CA . VAL A 1 80 ? -4.717 8.812 0.240 1.00 89.44 80 VAL A CA 1
ATOM 604 C C . VAL A 1 80 ? -4.844 7.641 1.222 1.00 89.44 80 VAL A C 1
ATOM 606 O O . VAL A 1 80 ? -5.615 7.734 2.177 1.00 89.44 80 VAL A O 1
ATOM 609 N N . ILE A 1 81 ? -4.048 6.576 1.062 1.00 86.31 81 ILE A N 1
ATOM 610 C CA . ILE A 1 81 ? -4.041 5.435 1.999 1.00 86.31 81 ILE A CA 1
ATOM 611 C C . ILE A 1 81 ? -3.653 5.885 3.413 1.00 86.31 81 ILE A C 1
ATOM 613 O O . ILE A 1 81 ? -4.281 5.465 4.393 1.00 86.31 81 ILE A O 1
ATOM 617 N N . SER A 1 82 ? -2.658 6.766 3.532 1.00 85.44 82 SER A N 1
ATOM 618 C CA . SER A 1 82 ? -2.198 7.290 4.823 1.00 85.44 82 SER A CA 1
ATOM 619 C C . SER A 1 82 ? -3.290 8.102 5.530 1.00 85.44 82 SER A C 1
ATOM 621 O O . SER A 1 82 ? -3.551 7.882 6.715 1.00 85.44 82 SER A O 1
ATOM 623 N N . LEU A 1 83 ? -3.990 8.979 4.802 1.00 89.38 83 LEU A N 1
ATOM 624 C CA . LEU A 1 83 ? -5.090 9.789 5.338 1.00 89.38 83 LEU A CA 1
ATOM 625 C C . LEU A 1 83 ? -6.281 8.929 5.785 1.00 89.38 83 LEU A C 1
ATOM 627 O O . LEU A 1 83 ? -6.779 9.098 6.899 1.00 89.38 83 LEU A O 1
ATOM 631 N N . ILE A 1 84 ? -6.705 7.965 4.961 1.00 87.38 84 ILE A N 1
ATOM 632 C CA . ILE A 1 84 ? -7.804 7.044 5.304 1.00 87.38 84 ILE A CA 1
ATOM 633 C C . ILE A 1 84 ? -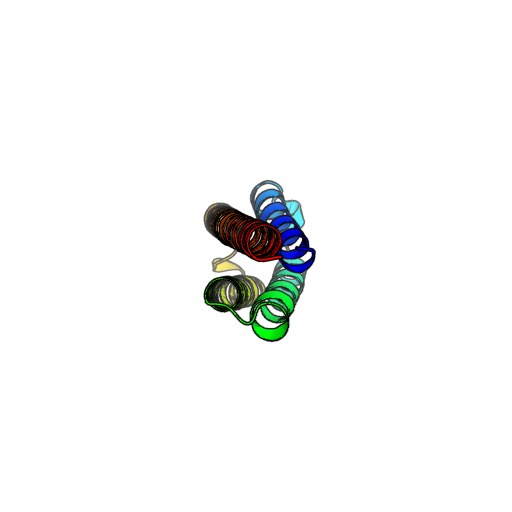7.450 6.226 6.552 1.00 87.38 84 ILE A C 1
ATOM 635 O O . ILE A 1 84 ? -8.283 6.021 7.439 1.00 87.38 84 ILE A O 1
ATOM 639 N N . SER A 1 85 ? -6.194 5.798 6.669 1.00 84.06 85 SER A N 1
ATOM 640 C CA . SER A 1 85 ? -5.726 5.047 7.836 1.00 84.06 85 SER A CA 1
ATOM 641 C C . SER A 1 85 ? -5.725 5.883 9.109 1.00 84.06 85 SER A C 1
ATOM 643 O O . SER A 1 85 ? -6.120 5.389 10.168 1.00 84.06 85 SER A O 1
ATOM 645 N N . MET A 1 86 ? -5.337 7.155 9.012 1.00 84.75 86 MET A N 1
ATOM 646 C CA . MET A 1 86 ? -5.375 8.089 10.135 1.00 84.75 86 MET A CA 1
ATOM 647 C C . MET A 1 86 ? -6.810 8.294 10.646 1.00 84.75 86 MET A C 1
ATOM 649 O O . MET A 1 86 ? -7.042 8.270 11.857 1.00 84.75 86 MET A O 1
ATOM 653 N N . ILE A 1 87 ? -7.785 8.395 9.736 1.00 85.50 87 ILE A N 1
ATOM 654 C CA . ILE A 1 87 ? -9.215 8.480 10.074 1.00 85.50 87 ILE A CA 1
ATOM 655 C C . ILE A 1 87 ? -9.679 7.217 10.817 1.00 85.50 87 ILE A C 1
ATOM 657 O O . ILE A 1 87 ? -10.313 7.325 11.869 1.00 85.50 87 ILE A O 1
ATOM 661 N N . ASN A 1 88 ? -9.297 6.024 10.345 1.00 83.12 88 ASN A N 1
ATOM 662 C CA . ASN A 1 88 ? -9.642 4.760 11.006 1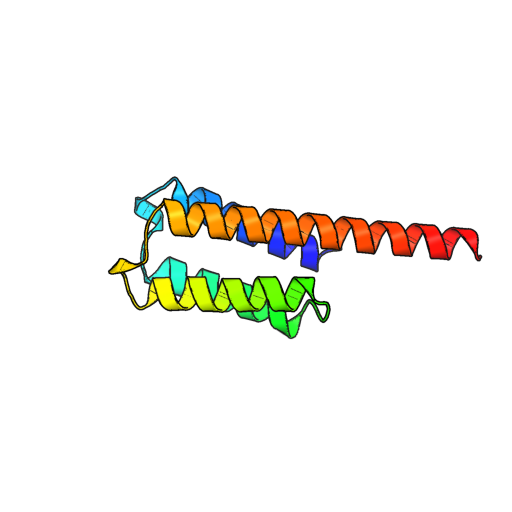.00 83.12 88 ASN A CA 1
ATOM 663 C C . ASN A 1 88 ? -9.101 4.692 12.447 1.00 83.12 88 ASN A C 1
ATOM 665 O O . ASN A 1 88 ? -9.814 4.304 13.377 1.00 83.12 88 ASN A O 1
ATOM 669 N N . ILE A 1 89 ? -7.853 5.126 12.666 1.00 83.50 89 ILE A N 1
ATOM 670 C CA . ILE A 1 89 ? -7.262 5.189 14.012 1.00 83.50 89 ILE A CA 1
ATOM 671 C C . ILE A 1 89 ? -8.036 6.167 14.902 1.00 83.50 89 ILE A C 1
ATOM 673 O O . ILE A 1 89 ? -8.336 5.838 16.053 1.00 83.50 89 ILE A O 1
ATOM 677 N N . PHE A 1 90 ? -8.413 7.334 14.377 1.00 84.00 90 PHE A N 1
ATOM 678 C CA . PHE A 1 90 ? -9.176 8.327 15.131 1.00 84.00 90 PHE A CA 1
ATOM 679 C C . PHE A 1 90 ? -10.566 7.805 15.524 1.00 84.00 90 PHE A C 1
ATOM 681 O O . PHE A 1 90 ? -10.988 7.950 16.676 1.00 84.00 90 PHE A O 1
ATOM 688 N N . HIS A 1 91 ? -11.252 7.117 14.606 1.00 81.00 91 HIS A N 1
ATOM 689 C CA . HIS A 1 91 ? -12.508 6.430 14.898 1.00 81.00 91 HIS A CA 1
ATOM 690 C C . HIS A 1 91 ? -12.337 5.343 15.960 1.00 81.00 91 HIS A C 1
ATOM 692 O O . HIS A 1 91 ? -13.145 5.272 16.884 1.00 81.00 91 HIS A O 1
ATOM 698 N N . ALA A 1 92 ? -11.285 4.525 15.880 1.00 78.69 92 ALA A N 1
ATOM 699 C CA . ALA A 1 92 ? -11.007 3.500 16.885 1.00 78.69 92 ALA A CA 1
ATOM 700 C C . ALA A 1 92 ? -10.767 4.107 18.280 1.00 78.69 92 ALA A C 1
ATOM 702 O O . ALA A 1 92 ? -11.287 3.601 19.272 1.00 78.69 92 ALA A O 1
ATOM 703 N N . HIS A 1 93 ? -10.040 5.222 18.356 1.00 80.44 93 HIS A N 1
ATOM 704 C CA . HIS A 1 93 ? -9.780 5.921 19.613 1.00 80.44 93 HIS A CA 1
ATOM 705 C C . HIS A 1 93 ? -11.049 6.553 20.214 1.00 80.44 93 HIS A C 1
ATOM 707 O O . HIS A 1 93 ? -11.264 6.489 21.425 1.00 80.44 93 HIS A O 1
ATOM 713 N N . LYS A 1 94 ? -11.936 7.115 19.379 1.00 81.06 94 LYS A N 1
ATOM 714 C CA . LYS A 1 94 ? -13.214 7.684 19.840 1.00 81.06 94 LYS A CA 1
ATOM 715 C C . LYS A 1 94 ? -14.136 6.619 20.449 1.00 81.06 94 LYS A C 1
ATOM 717 O O . LYS A 1 94 ? -14.802 6.903 21.439 1.00 81.06 94 LYS A O 1
ATOM 722 N N . GLN A 1 95 ? -14.145 5.407 19.889 1.00 78.31 95 GLN A N 1
ATOM 723 C CA . GLN A 1 95 ? -14.930 4.277 20.405 1.00 78.31 95 GLN A CA 1
ATOM 724 C C . GLN A 1 95 ? -14.440 3.826 21.789 1.00 78.31 95 GLN A C 1
ATOM 726 O O . GLN A 1 95 ? -15.253 3.629 22.684 1.00 78.31 95 GLN A O 1
ATOM 731 N N . HIS A 1 96 ? -13.121 3.750 22.000 1.00 74.31 96 HIS A N 1
ATOM 732 C CA . HIS A 1 96 ? -12.546 3.379 23.300 1.00 74.31 96 HIS A CA 1
ATOM 733 C C . HIS A 1 96 ? -12.981 4.333 24.422 1.00 74.31 96 HIS A C 1
ATOM 735 O O . HIS A 1 96 ? -13.491 3.903 25.451 1.00 74.31 96 HIS A O 1
ATOM 741 N N . LYS A 1 97 ? -12.869 5.646 24.182 1.00 78.94 97 LYS A N 1
ATOM 742 C CA . LYS A 1 97 ? -13.274 6.674 25.157 1.00 78.94 97 LYS A CA 1
ATOM 743 C C . LYS A 1 97 ? -14.774 6.696 25.446 1.00 78.94 97 LYS A C 1
ATOM 745 O O . LYS A 1 97 ? -15.180 7.200 26.488 1.00 78.94 97 LYS A O 1
ATOM 750 N N . ALA A 1 98 ? -15.606 6.232 24.514 1.00 78.88 98 ALA A N 1
ATOM 751 C CA . ALA A 1 98 ? -17.045 6.144 24.737 1.00 78.88 98 ALA A CA 1
ATOM 752 C C . ALA A 1 98 ? -17.389 5.012 25.718 1.00 78.88 98 ALA A C 1
ATOM 754 O O . ALA A 1 98 ? -18.239 5.212 26.578 1.00 78.88 98 ALA A O 1
ATOM 755 N N . ILE A 1 99 ? -16.688 3.876 25.627 1.00 78.44 99 ILE A N 1
ATOM 756 C CA . ILE A 1 99 ? -16.892 2.711 26.500 1.00 78.44 99 ILE A CA 1
ATOM 757 C C . ILE A 1 99 ? -16.507 3.042 27.948 1.00 78.44 99 ILE A C 1
ATOM 759 O O . ILE A 1 99 ? -17.298 2.798 28.854 1.00 78.44 99 ILE A O 1
ATOM 763 N N . GLU A 1 100 ? -15.355 3.689 28.162 1.00 79.94 100 GLU A N 1
ATOM 764 C CA . GLU A 1 100 ? -14.886 4.098 29.501 1.00 79.94 100 GLU A CA 1
ATOM 765 C C . GLU A 1 100 ? -15.836 5.062 30.225 1.00 79.94 100 GLU A C 1
ATOM 767 O O . GLU A 1 100 ? -15.817 5.143 31.445 1.00 79.94 100 GLU A O 1
ATOM 772 N N . ARG A 1 101 ? -16.664 5.822 29.496 1.00 77.56 101 ARG A N 1
ATOM 773 C CA . ARG A 1 101 ? -17.651 6.732 30.107 1.00 77.56 101 ARG A CA 1
ATOM 774 C C . ARG A 1 101 ? -18.935 6.029 30.544 1.00 77.56 101 ARG A C 1
ATOM 776 O O . ARG A 1 101 ? -19.749 6.653 31.216 1.00 77.56 101 ARG A O 1
ATOM 783 N N . THR A 1 102 ? -19.153 4.794 30.100 1.00 79.56 102 THR A N 1
ATOM 784 C CA . THR A 1 102 ? -20.375 4.018 30.370 1.00 79.56 102 THR A CA 1
ATOM 785 C C . THR A 1 102 ? -20.193 2.927 31.425 1.00 79.56 102 THR A C 1
ATOM 787 O O . THR A 1 102 ? -21.181 2.309 31.815 1.00 79.56 102 THR A O 1
ATOM 790 N N . THR A 1 103 ? -18.957 2.696 31.870 1.00 68.56 103 THR A N 1
ATOM 791 C CA . THR A 1 103 ? -18.560 1.767 32.943 1.00 68.56 103 THR A CA 1
ATOM 792 C C . THR A 1 103 ? -18.176 2.534 34.192 1.00 68.56 103 THR A C 1
ATOM 794 O O . THR A 1 103 ? -18.608 2.119 35.286 1.00 68.56 103 THR A O 1
#

Sequence (103 aa):
MWQGCLNILLGLWLIISGLITALQGPANMVIVGVLAIFIGFFLVRKWEGVAIGILGIWVLICGFITGFITTHNLLVTGIVISLISMINIFHAHKQHKAIERTT